Protein AF-A0A1R4KCK9-F1 (afdb_monomer_lite)

Sequence (103 aa):
MKMELLSPSALKISTLTLAIAAASLSTTTVMAVECQFTDENGNTTNLGAISNGDTALACGMMAEAGGTNSTVAVGDLALALENSATAVGGQSFASGLGSSAIG

Foldseek 3Di:
DDDDDDDDPDPPPPPPPPPPPPPVPPPPPPPPQDAWDQDPVRHTDQLCFDAQAPQDHAYENNWYQQENYYGYAHEDCGYQNYDCEYTAYHVFYTPDHVGYTHD

Secondary structure (DSSP, 8-state):
-------------------------------S-SS-EE-TTS-EE-TT-EE-STT-EEESTT-EE-SSSS-EEESTT-EE-STT-EEESTT-EE-STT-EEE-

Radius of gyration: 29.68 Å; chains: 1; bounding box: 25×24×106 Å

Structure (mmCIF, N/CA/C/O backbone):
data_AF-A0A1R4KCK9-F1
#
_entry.id   AF-A0A1R4KCK9-F1
#
loop_
_atom_site.group_PDB
_atom_site.id
_atom_site.type_symbol
_atom_site.label_atom_id
_atom_site.label_alt_id
_atom_site.label_comp_id
_atom_site.label_asym_id
_atom_site.label_entity_id
_atom_site.label_seq_id
_atom_site.pdbx_PDB_ins_code
_atom_site.Cartn_x
_atom_site.Cartn_y
_atom_site.Cartn_z
_atom_site.occupancy
_atom_site.B_iso_or_equiv
_atom_site.auth_seq_id
_atom_site.auth_comp_id
_atom_site.auth_asym_id
_atom_site.auth_atom_id
_atom_site.pdbx_PDB_model_num
ATOM 1 N N . MET A 1 1 ? -12.724 7.919 94.685 1.00 48.56 1 MET A N 1
ATOM 2 C CA . MET A 1 1 ? -12.580 8.123 93.229 1.00 48.56 1 MET A CA 1
ATOM 3 C C . MET A 1 1 ? -12.884 6.800 92.558 1.00 48.56 1 MET A C 1
ATOM 5 O O . MET A 1 1 ? -12.272 5.803 92.912 1.00 48.56 1 MET A O 1
ATOM 9 N N . LYS A 1 2 ? -13.920 6.782 91.722 1.00 42.62 2 LYS A N 1
ATOM 10 C CA . LYS A 1 2 ? -14.508 5.601 91.088 1.00 42.62 2 LYS A CA 1
ATOM 11 C C . LYS A 1 2 ? -14.609 5.890 89.596 1.00 42.62 2 LYS A C 1
ATOM 13 O O . LYS A 1 2 ? -15.100 6.961 89.266 1.00 42.62 2 LYS A O 1
ATOM 18 N N . MET A 1 3 ? -14.115 4.965 88.776 1.00 44.72 3 MET A N 1
ATOM 19 C CA . MET A 1 3 ? -14.349 4.758 87.335 1.00 44.72 3 MET A CA 1
ATOM 20 C C . MET A 1 3 ? -13.463 3.548 86.977 1.00 44.72 3 MET A C 1
ATOM 22 O O . MET A 1 3 ? -12.245 3.671 86.966 1.00 44.72 3 MET A O 1
ATOM 26 N N . GLU A 1 4 ? -13.954 2.316 87.116 1.00 44.31 4 GLU A N 1
ATOM 27 C CA . GLU A 1 4 ? -14.844 1.575 86.200 1.00 44.31 4 GLU A CA 1
ATOM 28 C C . GLU A 1 4 ? -14.168 1.222 84.862 1.00 44.31 4 GLU A C 1
ATOM 30 O O . GLU A 1 4 ? -13.631 2.058 84.141 1.00 44.31 4 GLU A O 1
ATOM 35 N N . LEU A 1 5 ? -14.188 -0.083 84.614 1.00 54.41 5 LEU A N 1
ATOM 36 C CA . LEU A 1 5 ? -13.474 -0.885 83.633 1.00 54.41 5 LEU A CA 1
ATOM 37 C C . LEU A 1 5 ? -14.240 -0.883 82.298 1.00 54.41 5 LEU A C 1
ATOM 39 O O . LEU A 1 5 ? -15.384 -1.329 82.286 1.00 54.41 5 LEU A O 1
ATOM 43 N N . LEU A 1 6 ? -13.640 -0.461 81.175 1.00 53.94 6 LEU A N 1
ATOM 44 C CA . LEU A 1 6 ? -14.216 -0.688 79.837 1.00 53.94 6 LEU A CA 1
ATOM 45 C C . LEU A 1 6 ? -13.150 -1.142 78.813 1.00 53.94 6 LEU A C 1
ATOM 47 O O . LEU A 1 6 ? -12.185 -0.451 78.509 1.00 53.94 6 LEU A O 1
ATOM 51 N N . SER A 1 7 ? -13.395 -2.363 78.337 1.00 55.69 7 SER A N 1
ATOM 52 C CA . SER A 1 7 ? -12.746 -3.287 77.387 1.00 55.69 7 SER A CA 1
ATOM 53 C C . SER A 1 7 ? -12.084 -2.759 76.094 1.00 55.69 7 SER A C 1
ATOM 55 O O . SER A 1 7 ? -12.546 -1.763 75.534 1.00 55.69 7 SER A O 1
ATOM 57 N N . PRO A 1 8 ? -11.132 -3.526 75.502 1.00 52.97 8 PRO A N 1
ATOM 58 C CA . PRO A 1 8 ? -10.625 -3.298 74.148 1.00 52.97 8 PRO A CA 1
ATOM 59 C C . PRO A 1 8 ? -11.703 -3.667 73.119 1.00 52.97 8 PRO A C 1
ATOM 61 O O . PRO A 1 8 ? -11.867 -4.822 72.729 1.00 52.97 8 PRO A O 1
ATOM 64 N N . SER A 1 9 ? -12.486 -2.675 72.702 1.00 54.03 9 SER A N 1
ATOM 65 C CA . SER A 1 9 ? -13.487 -2.860 71.655 1.00 54.03 9 SER A CA 1
ATOM 66 C C . SER A 1 9 ? -12.791 -2.957 70.305 1.00 54.03 9 SER A C 1
ATOM 68 O O . SER A 1 9 ? -12.245 -1.978 69.802 1.00 54.03 9 SER A O 1
ATOM 70 N N . ALA A 1 10 ? -12.811 -4.176 69.770 1.00 51.12 10 ALA A N 1
ATOM 71 C CA . ALA A 1 10 ? -12.520 -4.570 68.402 1.00 51.12 10 ALA A CA 1
ATOM 72 C C . ALA A 1 10 ? -12.595 -3.405 67.403 1.00 51.12 10 ALA A C 1
ATOM 74 O O . ALA A 1 10 ? -13.679 -2.937 67.041 1.00 51.12 10 ALA A O 1
ATOM 75 N N . LEU A 1 11 ? -11.424 -2.973 66.935 1.00 45.44 11 LEU A N 1
ATOM 76 C CA . LEU A 1 11 ? -11.292 -2.122 65.765 1.00 45.44 11 LEU A CA 1
ATOM 77 C C . LEU A 1 11 ? -11.821 -2.928 64.574 1.00 45.44 11 LEU A C 1
ATOM 79 O O . LEU A 1 11 ? -11.126 -3.771 64.011 1.00 45.44 11 LEU A O 1
ATOM 83 N N . LYS A 1 12 ? -13.105 -2.733 64.266 1.00 46.84 12 LYS A N 1
ATOM 84 C CA . LYS A 1 12 ? -13.785 -3.300 63.104 1.00 46.84 12 LYS A CA 1
ATOM 85 C C . LYS A 1 12 ? -13.033 -2.829 61.863 1.00 46.84 12 LYS A C 1
ATOM 87 O O . LYS A 1 12 ? -13.206 -1.693 61.429 1.00 46.84 12 LYS A O 1
ATOM 92 N N . ILE A 1 13 ? -12.192 -3.699 61.309 1.00 58.81 13 ILE A N 1
ATOM 93 C CA . ILE A 1 13 ? -11.626 -3.543 59.970 1.00 58.81 13 ILE A CA 1
ATOM 94 C C . ILE A 1 13 ? -12.815 -3.689 59.020 1.00 58.81 13 ILE A C 1
ATOM 96 O O . ILE A 1 13 ? -13.179 -4.789 58.616 1.00 58.81 13 ILE A O 1
ATOM 100 N N . SER A 1 14 ? -13.505 -2.576 58.774 1.00 55.97 14 SER A N 1
ATOM 101 C CA . SER A 1 14 ? -14.582 -2.488 57.800 1.00 55.97 14 SER A CA 1
ATOM 102 C C . SER A 1 14 ? -13.945 -2.712 56.437 1.00 55.97 14 SER A C 1
ATOM 104 O O . SER A 1 14 ? -13.334 -1.804 55.879 1.00 55.97 14 SER A O 1
ATOM 106 N N . THR A 1 15 ? -14.016 -3.947 55.949 1.00 57.72 15 THR A N 1
ATOM 107 C CA . THR A 1 15 ? -13.577 -4.350 54.617 1.00 57.72 15 THR A CA 1
ATOM 108 C C . THR A 1 15 ? -14.290 -3.477 53.595 1.00 57.72 15 THR A C 1
ATOM 110 O O . THR A 1 15 ? -15.472 -3.670 53.312 1.00 57.72 15 THR A O 1
ATOM 113 N N . LEU A 1 16 ? -13.577 -2.473 53.090 1.00 45.12 16 LEU A N 1
ATOM 114 C CA . LEU A 1 16 ? -14.002 -1.662 51.964 1.00 45.12 16 LEU A CA 1
ATOM 115 C C . LEU A 1 16 ? -13.952 -2.569 50.733 1.00 45.12 16 LEU A C 1
ATOM 117 O O . LEU A 1 16 ? -12.896 -2.776 50.139 1.00 45.12 16 LEU A O 1
ATOM 121 N N . THR A 1 17 ? -15.085 -3.193 50.424 1.00 59.00 17 THR A N 1
ATOM 122 C CA . THR A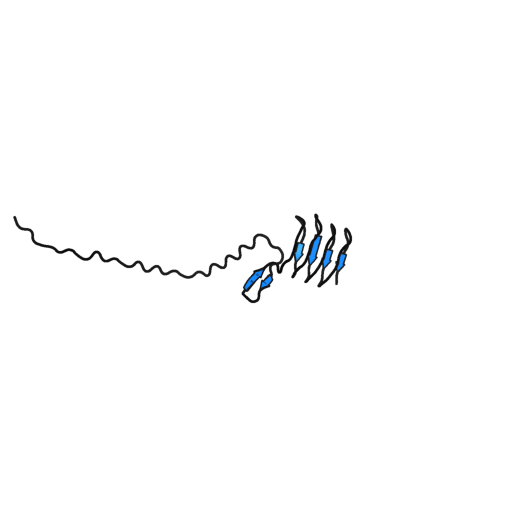 1 17 ? -15.263 -4.056 49.260 1.00 5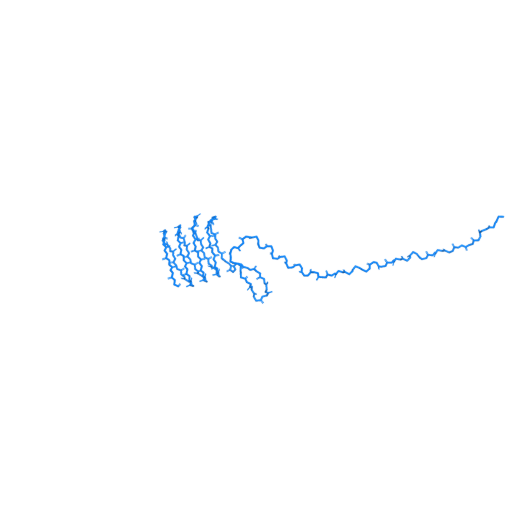9.00 17 THR A CA 1
ATOM 123 C C . THR A 1 17 ? -15.056 -3.209 48.012 1.00 59.00 17 THR A C 1
ATOM 125 O O . THR A 1 17 ? -15.924 -2.432 47.617 1.00 59.00 17 THR A O 1
ATOM 128 N N . LEU A 1 18 ? -13.873 -3.317 47.412 1.00 51.22 18 LEU A N 1
ATOM 129 C CA . LEU A 1 18 ? -13.557 -2.655 46.159 1.00 51.22 18 LEU A CA 1
ATOM 130 C C . LEU A 1 18 ? -14.295 -3.401 45.041 1.00 51.22 18 LEU A C 1
ATOM 132 O O . LEU A 1 18 ? -13.828 -4.424 44.544 1.00 51.22 18 LEU A O 1
ATOM 136 N N . ALA A 1 19 ? -15.486 -2.918 44.685 1.00 53.81 19 ALA A N 1
ATOM 137 C CA . ALA A 1 19 ? -16.196 -3.352 43.490 1.00 53.81 19 ALA A CA 1
ATOM 138 C C . ALA A 1 19 ? -15.430 -2.830 42.270 1.00 53.81 19 ALA A C 1
ATOM 140 O O . ALA A 1 19 ? -15.666 -1.725 41.785 1.00 53.81 19 ALA A O 1
ATOM 141 N N . ILE A 1 20 ? -14.457 -3.609 41.807 1.00 62.03 20 ILE A N 1
ATOM 142 C CA . ILE A 1 20 ? -13.780 -3.356 40.541 1.00 62.03 20 ILE A CA 1
ATOM 143 C C . ILE A 1 20 ? -14.793 -3.726 39.460 1.00 62.03 20 ILE A C 1
ATOM 145 O O . ILE A 1 20 ? -14.930 -4.888 39.083 1.00 62.03 20 ILE A O 1
ATOM 149 N N . ALA A 1 21 ? -15.561 -2.737 39.004 1.00 49.78 21 ALA A N 1
ATOM 150 C CA . ALA A 1 21 ? -16.241 -2.836 37.729 1.00 49.78 21 ALA A CA 1
ATOM 151 C C . ALA A 1 21 ? -15.141 -3.021 36.680 1.00 49.78 21 ALA A C 1
ATOM 153 O O . ALA A 1 21 ? -14.366 -2.101 36.418 1.00 49.78 21 ALA A O 1
ATOM 154 N N . ALA A 1 22 ? -15.024 -4.234 36.143 1.00 51.59 22 ALA A N 1
ATOM 155 C CA . ALA A 1 22 ? -14.189 -4.518 34.992 1.00 51.59 22 ALA A CA 1
ATOM 156 C C . ALA A 1 22 ? -14.779 -3.767 33.791 1.00 51.59 22 ALA A C 1
ATOM 158 O O . ALA A 1 22 ? -15.524 -4.321 32.990 1.00 51.59 22 ALA A O 1
ATOM 159 N N . ALA A 1 23 ? -14.490 -2.470 33.692 1.00 54.31 23 ALA A N 1
ATOM 160 C CA . ALA A 1 23 ? -14.537 -1.785 32.421 1.00 54.31 23 ALA A CA 1
ATOM 161 C C . ALA A 1 23 ? -13.467 -2.469 31.571 1.00 54.31 23 ALA A C 1
ATOM 163 O O . ALA A 1 23 ? -12.273 -2.334 31.840 1.00 54.31 23 ALA A O 1
ATOM 164 N N . SER A 1 24 ? -13.896 -3.285 30.611 1.00 59.69 24 SER A N 1
ATOM 165 C CA . SER A 1 24 ? -13.032 -3.788 29.553 1.00 59.69 24 SER A CA 1
ATOM 166 C C . SER A 1 24 ? -12.463 -2.572 28.830 1.00 59.69 24 SER A C 1
ATOM 168 O O . SER A 1 24 ? -13.121 -1.966 27.985 1.00 59.69 24 SER A O 1
ATOM 170 N N . LEU A 1 25 ? -11.269 -2.160 29.244 1.00 55.12 25 LEU A N 1
ATOM 171 C CA . LEU A 1 25 ? -10.531 -1.060 28.658 1.00 55.12 25 LEU A CA 1
ATOM 172 C C . LEU A 1 25 ? -9.968 -1.574 27.331 1.00 55.12 25 LEU A C 1
ATOM 174 O O . LEU A 1 25 ? -8.819 -1.996 27.249 1.00 55.12 25 LEU A O 1
ATOM 178 N N . SER A 1 26 ? -10.804 -1.610 26.294 1.00 58.28 26 SER A N 1
ATOM 179 C CA . SER A 1 26 ? -10.345 -1.806 24.923 1.00 58.28 26 SER A CA 1
ATOM 180 C C . SER A 1 26 ? -9.615 -0.532 24.500 1.00 58.28 26 SER A C 1
ATOM 182 O O . SER A 1 26 ? -10.181 0.349 23.856 1.00 58.28 26 SER A O 1
ATOM 184 N N . THR A 1 27 ? -8.364 -0.380 24.939 1.00 56.22 27 THR A N 1
ATOM 185 C CA . THR A 1 27 ? -7.466 0.672 24.463 1.00 56.22 27 THR A CA 1
ATOM 186 C C . THR A 1 27 ? -6.981 0.303 23.068 1.00 56.22 27 THR A C 1
ATOM 188 O O . THR A 1 27 ? -5.830 -0.086 22.884 1.00 56.22 27 THR A O 1
ATOM 191 N N . THR A 1 28 ? -7.835 0.423 22.058 1.00 57.25 28 THR A N 1
ATOM 192 C CA . THR A 1 28 ? -7.354 0.514 20.677 1.00 57.25 28 THR A CA 1
ATOM 193 C C . THR A 1 28 ? -6.877 1.946 20.462 1.00 57.25 28 THR A C 1
ATOM 195 O O . THR A 1 28 ? -7.539 2.760 19.822 1.00 57.25 28 THR A O 1
ATOM 198 N N . THR A 1 29 ? -5.736 2.300 21.062 1.00 56.69 29 THR A N 1
ATOM 199 C CA . THR A 1 29 ? -5.014 3.533 20.726 1.00 56.69 29 THR A CA 1
ATOM 200 C C . THR A 1 29 ? -4.311 3.324 19.392 1.00 56.69 29 THR A C 1
ATOM 202 O O . THR A 1 29 ? -3.085 3.252 19.329 1.00 56.69 29 THR A O 1
ATOM 205 N N . VAL A 1 30 ? -5.077 3.183 18.313 1.00 52.72 30 VAL A N 1
ATOM 206 C CA . VAL A 1 30 ? -4.498 3.267 16.978 1.00 52.72 30 VAL A CA 1
ATOM 207 C C . VAL A 1 30 ? -4.446 4.745 16.634 1.00 52.72 30 VAL A C 1
ATOM 209 O O . VAL A 1 30 ? -5.426 5.357 16.210 1.00 52.72 30 VAL A O 1
ATOM 212 N N . MET A 1 31 ? -3.294 5.345 16.915 1.00 50.00 31 MET A N 1
ATOM 213 C CA . MET A 1 31 ? -2.967 6.667 16.409 1.00 50.00 31 MET A CA 1
ATOM 214 C C . MET A 1 31 ? -3.064 6.630 14.879 1.00 50.00 31 MET A C 1
ATOM 216 O O . MET A 1 31 ? -2.372 5.837 14.256 1.00 50.00 31 MET A O 1
ATOM 220 N N . ALA A 1 32 ? -3.933 7.464 14.305 1.00 51.19 32 ALA A N 1
ATOM 221 C CA . ALA A 1 32 ? -3.873 7.950 12.922 1.00 51.19 32 ALA A CA 1
ATOM 222 C C . ALA A 1 32 ? -3.626 6.920 11.792 1.00 51.19 32 ALA A C 1
ATOM 224 O O . ALA A 1 32 ? -3.040 7.276 10.776 1.00 51.19 32 ALA A O 1
ATOM 225 N N . VAL A 1 33 ? -4.069 5.665 11.923 1.00 56.81 33 VAL A N 1
ATOM 226 C CA . VAL A 1 33 ? -4.032 4.719 10.794 1.00 56.81 33 VAL A CA 1
ATOM 227 C C . VAL A 1 33 ? -5.293 4.905 9.961 1.00 56.81 33 VAL A C 1
ATOM 229 O O . VAL A 1 33 ? -6.399 4.574 10.400 1.00 56.81 33 VAL A O 1
ATOM 232 N N . GLU A 1 34 ? -5.111 5.436 8.757 1.00 67.25 34 GLU A N 1
ATOM 233 C CA . GLU A 1 34 ? -6.069 5.321 7.663 1.00 67.25 34 GLU A CA 1
ATOM 234 C C . GLU A 1 34 ? -6.114 3.833 7.255 1.00 67.25 34 GLU A C 1
ATOM 236 O O . GLU A 1 34 ? -5.074 3.211 7.074 1.00 67.25 34 GLU A O 1
ATOM 241 N N . CYS A 1 35 ? -7.309 3.233 7.196 1.00 80.38 35 CYS A N 1
ATOM 242 C CA . CYS A 1 35 ? -7.546 1.800 6.926 1.00 80.38 35 CYS A CA 1
ATOM 243 C C . CYS A 1 35 ? -7.200 0.791 8.042 1.00 80.38 35 CYS A C 1
ATOM 245 O O . CYS A 1 35 ? -6.346 -0.081 7.891 1.00 80.38 35 CYS A O 1
ATOM 247 N N . GLN A 1 36 ? -7.950 0.850 9.149 1.00 84.62 36 GLN A N 1
ATOM 248 C CA . GLN A 1 36 ? -7.962 -0.203 10.173 1.00 84.62 36 GLN A CA 1
ATOM 249 C C . GLN A 1 36 ? -8.920 -1.342 9.800 1.00 84.62 36 GLN A C 1
ATOM 251 O O . GLN A 1 36 ? -10.083 -1.104 9.474 1.00 84.62 36 GLN A O 1
ATOM 256 N N . PHE A 1 37 ? -8.446 -2.577 9.929 1.00 81.62 37 PHE A N 1
ATOM 257 C CA . PHE A 1 37 ? -9.228 -3.800 9.784 1.00 81.62 37 PHE A CA 1
ATOM 258 C C . PHE A 1 37 ? -9.364 -4.487 11.140 1.00 81.62 37 PHE A C 1
ATOM 260 O O . PHE A 1 37 ? -8.419 -4.516 11.927 1.00 81.62 37 PHE A O 1
ATOM 267 N N . THR A 1 38 ? -10.533 -5.053 11.419 1.00 83.31 38 THR A N 1
ATOM 268 C CA . THR A 1 38 ? -10.759 -5.852 12.626 1.00 83.31 38 THR A CA 1
ATOM 269 C C . THR A 1 38 ? -10.444 -7.312 12.325 1.00 83.31 38 THR A C 1
ATOM 271 O O . THR A 1 38 ? -10.989 -7.866 11.371 1.00 83.31 38 THR A O 1
ATOM 274 N N . ASP A 1 39 ? -9.558 -7.928 13.105 1.00 79.94 39 ASP A N 1
ATOM 275 C CA . ASP A 1 39 ? -9.289 -9.361 13.000 1.00 79.94 39 ASP A CA 1
ATOM 276 C C . ASP A 1 39 ? -10.436 -10.207 13.589 1.00 79.94 39 ASP A C 1
ATOM 278 O O . ASP A 1 39 ? -11.396 -9.698 14.172 1.00 79.94 39 ASP A O 1
ATOM 282 N N . GLU A 1 40 ? -10.336 -11.528 13.448 1.00 83.12 40 GLU A N 1
ATOM 283 C CA . GLU A 1 40 ? -11.319 -12.488 13.974 1.00 83.12 40 GLU A CA 1
ATOM 284 C C . GLU A 1 40 ? -11.476 -12.457 15.507 1.00 83.12 40 GLU A C 1
ATOM 286 O O . GLU A 1 40 ? -12.474 -12.945 16.037 1.00 83.12 40 GLU A O 1
ATOM 291 N N . ASN A 1 41 ? -10.529 -11.840 16.219 1.00 83.00 41 ASN A N 1
ATOM 292 C CA . ASN A 1 41 ? -10.528 -11.677 17.671 1.00 83.00 41 ASN A CA 1
ATOM 293 C C . ASN A 1 41 ? -11.023 -10.287 18.111 1.00 83.00 41 ASN A C 1
ATOM 295 O O . ASN A 1 41 ? -11.039 -9.991 19.307 1.00 83.00 41 ASN A O 1
ATOM 299 N N . GLY A 1 42 ? -11.434 -9.428 17.171 1.00 81.75 42 GLY A N 1
ATOM 300 C CA . GLY A 1 42 ? -11.907 -8.076 17.462 1.00 81.75 42 GLY A CA 1
ATOM 301 C C . GLY A 1 42 ? -10.799 -7.026 17.603 1.00 81.75 42 GLY A C 1
ATOM 302 O O . GLY A 1 42 ? -11.083 -5.906 18.027 1.00 81.75 42 GLY A O 1
ATOM 303 N N . ASN A 1 43 ? -9.548 -7.348 17.268 1.00 84.62 43 ASN A N 1
ATOM 304 C CA . ASN A 1 43 ? -8.421 -6.422 17.345 1.00 84.62 43 ASN A CA 1
ATOM 305 C C . ASN A 1 43 ? -8.303 -5.578 16.066 1.00 84.62 43 ASN A C 1
ATOM 307 O O . ASN A 1 43 ? -8.390 -6.093 14.954 1.00 84.62 43 ASN A O 1
ATOM 311 N N . THR A 1 44 ? -8.066 -4.276 16.214 1.00 82.50 44 THR A N 1
ATOM 312 C CA . THR A 1 44 ? -7.828 -3.355 15.094 1.00 82.50 44 THR A CA 1
ATOM 313 C C . THR A 1 44 ? -6.372 -3.434 14.641 1.00 82.50 44 THR A C 1
ATOM 315 O O . THR A 1 44 ? -5.462 -3.134 15.414 1.00 82.50 44 THR A O 1
ATOM 318 N N . THR A 1 45 ? -6.140 -3.792 13.382 1.00 83.50 45 THR A N 1
ATOM 319 C CA . THR A 1 45 ? -4.807 -3.924 12.780 1.00 83.50 45 THR A CA 1
ATOM 320 C C . THR A 1 45 ? -4.758 -3.231 11.417 1.00 83.50 45 THR A C 1
ATOM 322 O O . THR A 1 45 ? -5.792 -2.936 10.822 1.00 83.50 45 THR A O 1
ATOM 325 N N . ASN A 1 46 ? -3.557 -2.990 10.895 1.00 80.44 46 ASN A N 1
ATOM 326 C CA . ASN A 1 46 ? -3.352 -2.550 9.511 1.00 80.44 46 ASN A CA 1
ATOM 327 C C . ASN A 1 46 ? -3.099 -3.727 8.549 1.00 80.44 46 ASN A C 1
ATOM 329 O O . ASN A 1 46 ? -2.715 -3.494 7.409 1.00 80.44 46 ASN A O 1
ATOM 333 N N . LEU A 1 47 ? -3.226 -4.979 9.018 1.00 84.38 47 LEU A N 1
ATOM 334 C CA . LEU A 1 47 ? -2.899 -6.199 8.264 1.00 84.38 47 LEU A CA 1
ATOM 335 C C . LEU A 1 47 ? -1.535 -6.146 7.536 1.00 84.38 47 LEU A C 1
ATOM 337 O O . LEU A 1 47 ? -1.364 -6.747 6.477 1.00 84.38 47 LEU A O 1
ATOM 341 N N . GLY A 1 48 ? -0.557 -5.423 8.094 1.00 86.00 48 GLY A N 1
ATOM 342 C CA . GLY A 1 48 ? 0.780 -5.287 7.513 1.00 86.00 48 GLY A CA 1
ATOM 343 C C . GLY A 1 48 ? 0.908 -4.260 6.382 1.00 86.00 48 GLY A C 1
ATOM 344 O O . GLY A 1 48 ? 1.897 -4.319 5.659 1.00 86.00 48 GLY A O 1
ATOM 345 N N . ALA A 1 49 ? -0.047 -3.339 6.214 1.00 90.50 49 ALA A N 1
ATOM 346 C CA . ALA A 1 49 ? 0.078 -2.237 5.261 1.00 90.50 49 ALA A CA 1
ATOM 347 C C . ALA A 1 49 ? 1.260 -1.304 5.596 1.00 90.50 49 ALA A C 1
ATOM 349 O O . ALA A 1 49 ? 1.498 -0.983 6.767 1.00 90.50 49 ALA A O 1
ATOM 350 N N . ILE A 1 50 ? 1.970 -0.842 4.563 1.00 90.56 50 ILE A N 1
ATOM 351 C CA . ILE A 1 50 ? 3.161 0.010 4.653 1.00 90.56 50 ILE A CA 1
ATOM 352 C C . ILE A 1 50 ? 2.937 1.297 3.854 1.00 90.56 50 ILE A C 1
ATOM 354 O O . ILE A 1 50 ? 2.816 1.257 2.631 1.00 90.56 50 ILE A O 1
ATOM 358 N N . SER A 1 51 ? 2.960 2.440 4.539 1.00 91.75 51 SER A N 1
ATOM 359 C CA . SER A 1 51 ? 3.017 3.777 3.934 1.00 91.75 51 SER A CA 1
ATOM 360 C C . SER A 1 51 ? 4.399 4.383 4.178 1.00 91.75 51 SER A C 1
ATOM 362 O O . SER A 1 51 ? 4.723 4.707 5.319 1.00 91.75 51 SER A O 1
ATOM 364 N N . ASN A 1 52 ? 5.222 4.531 3.135 1.00 89.00 52 ASN A N 1
ATOM 365 C CA . ASN A 1 52 ? 6.590 5.056 3.270 1.00 89.00 52 ASN A CA 1
ATOM 366 C C . ASN A 1 52 ? 6.681 6.592 3.198 1.00 89.00 52 ASN A C 1
ATOM 368 O O . ASN A 1 52 ? 7.632 7.170 3.722 1.00 89.00 52 ASN A O 1
ATOM 372 N N . GLY A 1 53 ? 5.727 7.261 2.547 1.00 85.44 53 GLY A N 1
ATOM 373 C CA . GLY A 1 53 ? 5.691 8.721 2.427 1.00 85.44 53 GLY A CA 1
ATOM 374 C C . GLY A 1 53 ? 4.764 9.394 3.443 1.00 85.44 53 GLY A C 1
ATOM 375 O O . GLY A 1 53 ? 3.733 8.839 3.812 1.00 85.44 53 GLY A O 1
ATOM 376 N N . ASP A 1 54 ? 5.062 10.647 3.806 1.00 84.62 54 ASP A N 1
ATOM 377 C CA . ASP A 1 54 ? 4.217 11.470 4.701 1.00 84.62 54 ASP A CA 1
ATOM 378 C C . ASP A 1 54 ? 2.788 11.684 4.166 1.00 84.62 54 ASP A C 1
ATOM 380 O O . ASP A 1 54 ? 1.871 12.020 4.910 1.00 84.62 54 ASP A O 1
ATOM 384 N N . THR A 1 55 ? 2.599 11.517 2.855 1.00 89.12 55 THR A N 1
ATOM 385 C CA . THR A 1 55 ? 1.302 11.627 2.166 1.00 89.12 55 THR A CA 1
ATOM 386 C C . THR A 1 55 ? 0.920 10.329 1.449 1.00 89.12 55 THR A C 1
ATOM 388 O O . THR A 1 55 ? 0.119 10.349 0.514 1.00 89.12 55 THR A O 1
ATOM 391 N N . ALA A 1 56 ? 1.534 9.209 1.841 1.00 91.56 56 ALA A N 1
ATOM 392 C CA . ALA A 1 56 ? 1.284 7.901 1.256 1.00 91.56 56 ALA A CA 1
ATOM 393 C C . ALA A 1 56 ? 0.127 7.182 1.964 1.00 91.56 56 ALA A C 1
ATOM 395 O O . ALA A 1 56 ? 0.080 7.106 3.192 1.00 91.56 56 ALA A O 1
ATOM 396 N N . LEU A 1 57 ? -0.779 6.598 1.184 1.00 91.38 57 LEU A N 1
ATOM 397 C CA . LEU A 1 57 ? -1.922 5.830 1.667 1.00 91.38 57 LEU A CA 1
ATOM 398 C C . LEU A 1 57 ? -1.764 4.360 1.276 1.00 91.38 57 LEU A C 1
ATOM 400 O O . LEU A 1 57 ? -1.830 4.042 0.092 1.00 91.38 57 LEU A O 1
ATOM 404 N N . ALA A 1 58 ? -1.626 3.469 2.256 1.00 92.56 58 ALA A N 1
ATOM 405 C CA . ALA A 1 58 ? -1.648 2.022 2.064 1.00 92.56 58 ALA A CA 1
ATOM 406 C C . ALA A 1 58 ? -2.828 1.401 2.823 1.00 92.56 58 ALA A C 1
ATOM 408 O O . ALA A 1 58 ? -2.941 1.527 4.040 1.00 92.56 58 ALA A O 1
ATOM 409 N N . CYS A 1 59 ? -3.722 0.736 2.095 1.00 91.31 59 CYS A N 1
ATOM 410 C CA . CYS A 1 59 ? -5.009 0.271 2.588 1.00 91.31 59 CYS A CA 1
ATOM 411 C C . CYS A 1 59 ? -5.305 -1.150 2.103 1.00 91.31 59 CYS A C 1
ATOM 413 O O . CYS A 1 59 ? -5.803 -1.349 0.997 1.00 91.31 59 CYS A O 1
ATOM 415 N N . GLY A 1 60 ? -5.028 -2.147 2.933 1.00 90.12 60 GLY A N 1
ATOM 416 C CA . GLY A 1 60 ? -5.251 -3.553 2.602 1.00 90.12 60 GLY A CA 1
ATOM 417 C C . GLY A 1 60 ? -4.237 -4.451 3.290 1.00 90.12 60 GLY A C 1
ATOM 418 O O . GLY A 1 60 ? -3.238 -3.971 3.823 1.00 90.12 60 GLY A O 1
ATOM 419 N N . MET A 1 61 ? -4.492 -5.759 3.286 1.00 89.69 61 MET A N 1
ATOM 420 C CA . MET A 1 61 ? -3.509 -6.721 3.774 1.00 89.69 61 MET A CA 1
ATOM 421 C C . MET A 1 61 ? -2.245 -6.624 2.921 1.00 89.69 61 MET A C 1
ATOM 423 O O . MET A 1 61 ? -2.315 -6.696 1.699 1.00 89.69 61 MET A O 1
ATOM 427 N N . MET A 1 62 ? -1.101 -6.396 3.569 1.00 91.12 62 MET A N 1
ATOM 428 C CA . MET A 1 62 ? 0.205 -6.271 2.909 1.00 91.12 62 MET A CA 1
ATOM 429 C C . MET A 1 62 ? 0.248 -5.249 1.751 1.00 91.12 62 MET A C 1
ATOM 431 O O . MET A 1 62 ? 1.037 -5.407 0.821 1.00 91.12 62 MET A O 1
ATOM 435 N N . ALA A 1 63 ? -0.599 -4.214 1.779 1.00 94.44 63 ALA A N 1
ATOM 436 C CA . ALA A 1 63 ? -0.551 -3.137 0.791 1.00 94.44 63 ALA A CA 1
ATOM 437 C C . ALA A 1 63 ? 0.708 -2.277 0.995 1.00 94.44 63 ALA A C 1
ATOM 439 O O . ALA A 1 63 ? 1.041 -1.936 2.130 1.00 94.44 63 ALA A O 1
ATOM 440 N N . GLU A 1 64 ? 1.376 -1.875 -0.084 1.00 94.38 64 GLU A N 1
ATOM 441 C CA . GLU A 1 64 ? 2.600 -1.070 -0.030 1.00 94.38 64 GLU A CA 1
ATOM 442 C C . GLU A 1 64 ? 2.469 0.198 -0.876 1.00 94.38 64 GLU A C 1
ATOM 444 O O . GLU A 1 64 ? 2.428 0.152 -2.107 1.00 94.38 64 GLU A O 1
ATOM 449 N N . ALA A 1 65 ? 2.453 1.345 -0.202 1.00 94.94 65 ALA A N 1
ATOM 450 C CA . ALA A 1 65 ? 2.640 2.658 -0.802 1.00 94.94 65 ALA A CA 1
ATOM 451 C C . ALA A 1 65 ? 4.110 3.070 -0.599 1.00 94.94 65 ALA A C 1
ATOM 453 O O . ALA A 1 65 ? 4.492 3.654 0.419 1.00 94.94 65 ALA A O 1
ATOM 454 N N . GLY A 1 66 ? 4.948 2.659 -1.554 1.00 92.62 66 GLY A N 1
ATOM 455 C CA . GLY A 1 66 ? 6.408 2.662 -1.479 1.00 92.62 66 GLY A CA 1
ATOM 456 C C . GLY A 1 66 ? 7.084 3.991 -1.819 1.00 92.62 66 GLY A C 1
ATOM 457 O O . GLY A 1 66 ? 8.233 4.209 -1.435 1.00 92.62 66 GLY A O 1
ATOM 458 N N . GLY A 1 67 ? 6.389 4.900 -2.505 1.00 90.69 67 GLY A N 1
ATOM 459 C CA . GL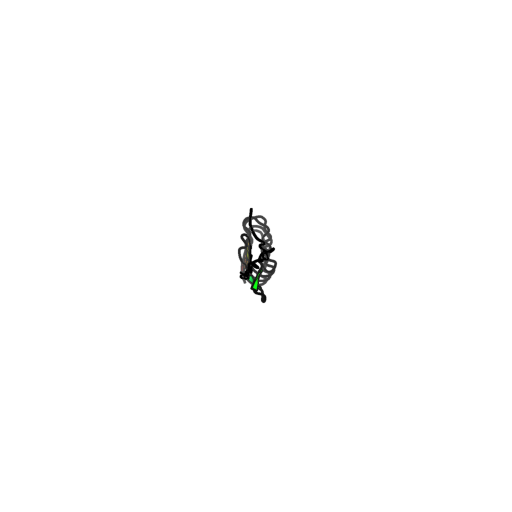Y A 1 67 ? 6.971 6.181 -2.899 1.00 90.69 67 GLY A CA 1
ATOM 460 C C . GLY A 1 67 ? 7.144 7.156 -1.732 1.00 90.69 67 GLY A C 1
ATOM 461 O O . GLY A 1 67 ? 6.401 7.145 -0.753 1.00 90.69 67 GLY A O 1
ATOM 462 N N . THR A 1 68 ? 8.128 8.045 -1.865 1.00 88.88 68 THR A N 1
ATOM 463 C CA . THR A 1 68 ? 8.491 9.035 -0.836 1.00 88.88 68 THR A CA 1
ATOM 464 C C . THR A 1 68 ? 7.560 10.251 -0.774 1.00 88.88 68 THR A C 1
ATOM 466 O O . THR A 1 68 ? 7.566 10.966 0.224 1.00 88.88 68 THR A O 1
ATOM 469 N N . ASN A 1 69 ? 6.759 10.503 -1.816 1.00 88.69 69 ASN A N 1
ATOM 470 C CA . ASN A 1 69 ? 5.709 11.530 -1.839 1.00 88.69 69 ASN A CA 1
ATOM 471 C C . ASN A 1 69 ? 4.326 10.849 -1.881 1.00 88.69 69 ASN A C 1
ATOM 473 O O . ASN A 1 69 ? 4.177 9.696 -1.477 1.00 88.69 69 ASN A O 1
ATOM 477 N N . SER A 1 70 ? 3.302 11.555 -2.364 1.00 91.25 70 SER A N 1
ATOM 478 C CA . SER A 1 70 ? 1.930 11.047 -2.433 1.00 91.25 70 SER A CA 1
ATOM 479 C C . SER A 1 70 ? 1.852 9.789 -3.296 1.00 91.25 70 SER A C 1
ATOM 481 O O . SER A 1 70 ? 2.029 9.857 -4.507 1.00 91.25 70 SER A O 1
ATOM 483 N N . THR A 1 71 ? 1.607 8.645 -2.668 1.00 94.12 71 THR A N 1
ATOM 484 C CA . THR A 1 71 ? 1.406 7.343 -3.315 1.00 94.12 71 THR A CA 1
ATOM 485 C C . THR A 1 71 ? 0.195 6.667 -2.711 1.00 94.12 71 THR A C 1
ATOM 487 O O . THR A 1 71 ? -0.130 6.895 -1.549 1.00 94.12 71 THR A O 1
ATOM 490 N N . VAL A 1 72 ? -0.515 5.877 -3.507 1.00 94.44 72 VAL A N 1
ATOM 491 C CA . VAL A 1 72 ? -1.773 5.267 -3.074 1.00 94.44 72 VAL A CA 1
ATOM 492 C C . VAL A 1 72 ? -1.760 3.792 -3.437 1.00 94.44 72 VAL A C 1
ATOM 494 O O . VAL A 1 72 ? -1.655 3.457 -4.610 1.00 94.44 72 VAL A O 1
ATOM 497 N N . ALA A 1 73 ? -1.893 2.920 -2.445 1.00 95.44 73 ALA A N 1
ATOM 498 C CA . ALA A 1 73 ? -2.039 1.481 -2.594 1.00 95.44 73 ALA A CA 1
ATOM 499 C C . ALA A 1 73 ? -3.302 1.029 -1.853 1.00 95.44 73 ALA A C 1
ATOM 501 O O . ALA A 1 73 ? -3.373 1.112 -0.630 1.00 95.44 73 ALA A O 1
ATOM 502 N N . VAL A 1 74 ? -4.320 0.571 -2.578 1.00 94.00 74 VAL A N 1
ATOM 503 C CA . VAL A 1 74 ? -5.599 0.132 -2.004 1.00 94.00 74 VAL A CA 1
ATOM 504 C C . VAL A 1 74 ? -5.940 -1.256 -2.527 1.00 94.00 74 VAL A C 1
ATOM 506 O O . VAL A 1 74 ? -6.174 -1.418 -3.717 1.00 94.00 74 VAL A O 1
ATOM 509 N N . GLY A 1 75 ? -6.011 -2.247 -1.645 1.00 93.12 75 GLY A N 1
ATOM 510 C CA . GLY A 1 75 ? -6.281 -3.645 -1.977 1.00 93.12 75 GLY A CA 1
ATOM 511 C C . GLY A 1 75 ? -5.336 -4.607 -1.260 1.00 93.12 75 GLY A C 1
ATOM 512 O O . GLY A 1 75 ? -4.279 -4.213 -0.775 1.00 93.12 75 GLY A O 1
ATOM 513 N N . ASP A 1 76 ? -5.728 -5.879 -1.184 1.00 92.94 76 ASP A N 1
ATOM 514 C CA . ASP A 1 76 ? -4.849 -6.955 -0.711 1.00 92.94 76 ASP A CA 1
ATOM 515 C C . ASP A 1 76 ? -3.648 -7.094 -1.655 1.00 92.94 76 ASP A C 1
ATOM 517 O O . ASP A 1 76 ? -3.841 -7.222 -2.864 1.00 92.94 76 ASP A O 1
ATOM 521 N N . LEU A 1 77 ? -2.426 -7.028 -1.123 1.00 93.75 77 LEU A N 1
ATOM 522 C CA . LEU A 1 77 ? -1.174 -7.070 -1.889 1.00 93.75 77 LEU A CA 1
ATOM 523 C C . LEU A 1 77 ? -1.080 -5.998 -2.999 1.00 93.75 77 LEU A C 1
ATOM 525 O O . LEU A 1 77 ? -0.427 -6.217 -4.018 1.00 93.75 77 LEU A O 1
ATOM 529 N N . ALA A 1 78 ? -1.738 -4.844 -2.843 1.00 96.38 78 ALA A N 1
ATOM 530 C CA . ALA A 1 78 ? -1.602 -3.727 -3.781 1.00 96.38 78 ALA A CA 1
ATOM 531 C C . ALA A 1 78 ? -0.233 -3.042 -3.620 1.00 96.38 78 ALA A C 1
ATOM 533 O O . ALA A 1 78 ? 0.152 -2.693 -2.507 1.00 96.38 78 ALA A O 1
ATOM 534 N N . LEU A 1 79 ? 0.485 -2.814 -4.723 1.00 95.81 79 LEU A N 1
ATOM 535 C CA . LEU A 1 79 ? 1.863 -2.313 -4.727 1.00 95.81 79 LEU A CA 1
ATOM 536 C C . LEU A 1 79 ? 1.988 -1.041 -5.576 1.00 95.81 79 LEU A C 1
ATOM 538 O O . LEU A 1 79 ? 1.953 -1.099 -6.805 1.00 95.81 79 LEU A O 1
ATOM 542 N N . ALA A 1 80 ? 2.177 0.107 -4.927 1.00 96.88 80 ALA A N 1
ATOM 543 C CA . ALA A 1 80 ? 2.492 1.393 -5.549 1.00 96.88 80 ALA A CA 1
ATOM 544 C C . ALA A 1 80 ? 3.930 1.798 -5.188 1.00 96.88 80 ALA A C 1
ATOM 546 O O . ALA A 1 80 ? 4.159 2.481 -4.194 1.00 96.88 80 ALA A O 1
ATOM 547 N N . LEU A 1 81 ? 4.909 1.336 -5.971 1.00 93.81 81 LEU A N 1
ATOM 548 C CA . LEU A 1 81 ? 6.326 1.334 -5.568 1.00 93.81 81 LEU A CA 1
ATOM 549 C C . LEU A 1 81 ? 7.034 2.677 -5.773 1.00 93.81 81 LEU A C 1
ATOM 551 O O . LEU A 1 81 ? 7.917 3.043 -5.005 1.00 93.81 81 LEU A O 1
ATOM 555 N N . GLU A 1 82 ? 6.659 3.398 -6.824 1.00 95.06 82 GLU A N 1
ATOM 556 C CA . GLU A 1 82 ? 7.337 4.622 -7.248 1.00 95.06 82 GLU A CA 1
ATOM 557 C C . GLU A 1 82 ? 6.557 5.876 -6.870 1.00 95.06 82 GLU A C 1
ATOM 559 O O . GLU A 1 82 ? 5.381 5.845 -6.507 1.00 95.06 82 GLU A O 1
ATOM 564 N N . ASN A 1 83 ? 7.214 7.027 -6.979 1.00 93.50 83 ASN A N 1
ATOM 565 C CA . ASN A 1 83 ? 6.602 8.274 -6.562 1.00 93.50 83 ASN A CA 1
ATOM 566 C C . ASN A 1 83 ? 5.375 8.652 -7.413 1.00 93.50 83 ASN A C 1
ATOM 568 O O . ASN A 1 83 ? 5.404 8.520 -8.637 1.00 93.50 83 ASN A O 1
ATOM 572 N N . SER A 1 84 ? 4.304 9.160 -6.789 1.00 94.12 84 SER A N 1
ATOM 573 C CA . SER A 1 84 ? 3.025 9.438 -7.477 1.00 94.12 84 SER A CA 1
ATOM 574 C C . SER A 1 84 ? 2.363 8.211 -8.123 1.00 94.12 84 SER A C 1
ATOM 576 O O . SER A 1 84 ? 1.473 8.372 -8.956 1.00 94.12 84 SER A O 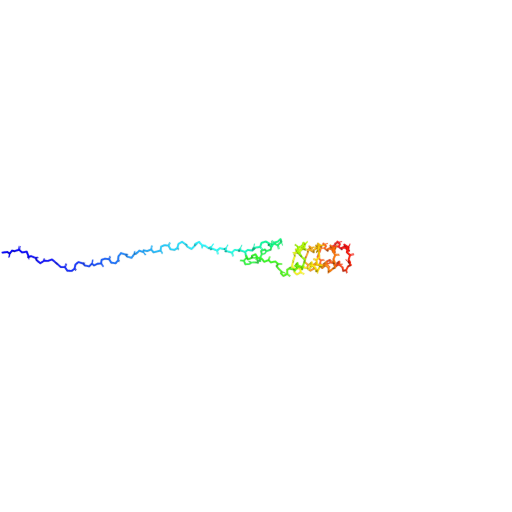1
ATOM 578 N N . ALA A 1 85 ? 2.772 6.991 -7.759 1.00 96.44 85 ALA A N 1
ATOM 579 C CA . ALA A 1 85 ? 2.111 5.775 -8.209 1.00 96.44 85 ALA A CA 1
ATOM 580 C C . ALA A 1 85 ? 0.775 5.552 -7.480 1.00 96.44 85 ALA A C 1
ATOM 582 O O . ALA A 1 85 ? 0.630 5.846 -6.290 1.00 96.44 85 ALA A O 1
ATOM 583 N N . THR A 1 86 ? -0.204 5.015 -8.207 1.00 96.12 86 THR A N 1
ATOM 584 C CA . THR A 1 86 ? -1.52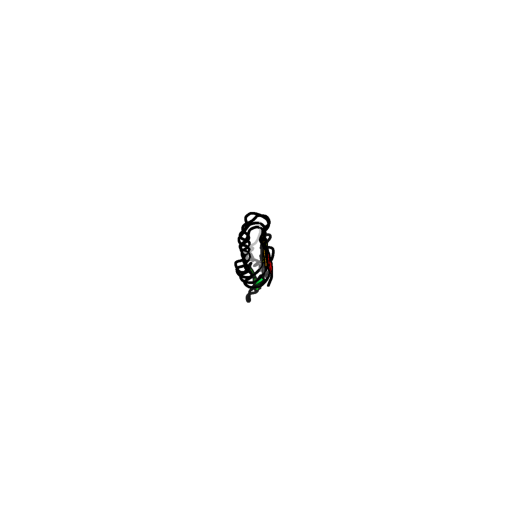3 4.634 -7.687 1.00 96.12 86 THR A CA 1
ATOM 585 C C . THR A 1 86 ? -1.829 3.185 -8.070 1.00 96.12 86 THR A C 1
ATOM 587 O O . THR A 1 86 ? -1.988 2.885 -9.249 1.00 96.12 86 THR A O 1
ATOM 590 N N . ALA A 1 87 ? -1.920 2.286 -7.094 1.00 97.31 87 ALA A N 1
ATOM 591 C CA . ALA A 1 87 ? -2.328 0.893 -7.255 1.00 97.31 87 ALA A CA 1
ATOM 592 C C . ALA A 1 87 ? -3.670 0.667 -6.547 1.00 97.31 87 ALA A C 1
ATOM 594 O O . ALA A 1 87 ? -3.767 0.857 -5.336 1.00 97.31 87 ALA A O 1
ATOM 595 N N . VAL A 1 88 ? -4.715 0.285 -7.283 1.00 96.00 88 VAL A N 1
ATOM 596 C CA . VAL A 1 88 ? -6.060 0.071 -6.726 1.00 96.00 88 VAL A CA 1
ATOM 597 C C . VAL A 1 88 ? -6.637 -1.249 -7.221 1.00 96.00 88 VAL A C 1
ATOM 599 O O . VAL A 1 88 ? -6.947 -1.395 -8.398 1.00 96.00 88 VAL A O 1
ATOM 602 N N . GLY A 1 89 ? -6.838 -2.177 -6.295 1.00 95.44 89 GLY A N 1
ATOM 603 C CA . GLY A 1 89 ? -7.345 -3.524 -6.521 1.00 95.44 89 GLY A CA 1
ATOM 604 C C . GLY A 1 89 ? -6.404 -4.589 -5.954 1.00 95.44 89 GLY A C 1
ATOM 605 O O . GLY A 1 89 ? -5.293 -4.295 -5.509 1.00 95.44 89 GLY A O 1
ATOM 606 N N . GLY A 1 90 ? -6.881 -5.831 -5.885 1.00 94.62 90 GLY A N 1
ATOM 607 C CA . GLY A 1 90 ? -6.110 -6.928 -5.300 1.00 94.62 90 GLY A CA 1
ATOM 608 C C . GLY A 1 90 ? -4.928 -7.299 -6.193 1.00 94.62 90 GLY A C 1
ATOM 609 O O . GLY A 1 90 ? -5.124 -7.571 -7.372 1.00 94.62 90 GLY A O 1
ATOM 610 N N . GLN A 1 91 ? -3.715 -7.340 -5.639 1.00 95.56 91 GLN A N 1
ATOM 611 C CA . GLN A 1 91 ? -2.468 -7.635 -6.363 1.00 95.56 91 GLN A CA 1
ATOM 612 C C . GLN A 1 91 ? -2.155 -6.638 -7.499 1.00 95.56 91 GLN A C 1
ATOM 614 O O . GLN A 1 91 ? -1.353 -6.932 -8.389 1.00 95.56 91 GLN A O 1
ATOM 619 N N . SER A 1 92 ? -2.774 -5.453 -7.489 1.00 97.00 92 SER A N 1
ATOM 620 C CA . SER A 1 92 ? -2.485 -4.396 -8.462 1.00 97.00 92 SER A CA 1
ATOM 621 C C . SER A 1 92 ? -1.042 -3.890 -8.310 1.00 97.00 92 SER A C 1
ATOM 623 O O . SER A 1 92 ? -0.563 -3.698 -7.195 1.00 97.00 92 SER A O 1
ATOM 625 N N . PHE A 1 93 ? -0.347 -3.653 -9.431 1.00 96.31 93 PHE A N 1
ATOM 626 C CA . PHE A 1 93 ? 1.097 -3.374 -9.454 1.00 96.31 93 PHE A CA 1
ATOM 627 C C . PHE A 1 93 ? 1.442 -2.112 -10.264 1.00 96.31 93 PHE A C 1
ATOM 629 O O . PHE A 1 93 ? 1.522 -2.141 -11.493 1.00 96.31 93 PHE A O 1
ATOM 636 N N . ALA A 1 94 ? 1.675 -0.997 -9.571 1.00 96.94 94 ALA A N 1
ATOM 637 C CA . ALA A 1 94 ? 2.065 0.296 -10.131 1.00 96.94 94 ALA A CA 1
ATOM 638 C C . ALA A 1 94 ? 3.544 0.600 -9.813 1.00 96.94 94 ALA A C 1
ATOM 640 O O . ALA A 1 94 ? 3.878 1.203 -8.793 1.00 96.94 94 ALA A O 1
ATOM 641 N N . SER A 1 95 ? 4.449 0.166 -10.697 1.00 94.75 95 SER A N 1
ATOM 642 C CA . SER A 1 95 ? 5.910 0.292 -10.516 1.00 94.75 95 SER A CA 1
ATOM 643 C C . SER A 1 95 ? 6.548 1.477 -11.250 1.00 94.75 95 SER A C 1
ATOM 645 O O . SER A 1 95 ? 7.762 1.637 -11.196 1.00 94.75 95 SER A O 1
ATOM 647 N N . GLY A 1 96 ? 5.783 2.280 -11.986 1.00 94.88 96 GLY A N 1
ATOM 648 C CA . GLY A 1 96 ? 6.307 3.459 -12.680 1.00 94.88 96 GLY A CA 1
ATOM 649 C C . GLY A 1 96 ? 6.061 4.750 -11.901 1.00 94.88 96 GLY A C 1
ATOM 650 O O . GLY A 1 96 ? 5.037 4.887 -11.226 1.00 94.88 96 GLY A O 1
ATOM 651 N N . LEU A 1 97 ? 6.951 5.730 -12.052 1.00 94.94 97 LEU A N 1
ATOM 652 C CA . LEU A 1 97 ? 6.731 7.082 -11.536 1.00 94.94 97 LEU A CA 1
ATOM 653 C C . LEU A 1 97 ? 5.475 7.687 -12.176 1.00 94.94 97 LEU A C 1
ATOM 655 O O . LEU A 1 97 ? 5.353 7.719 -13.401 1.00 94.94 97 LEU A O 1
ATOM 659 N N . GLY A 1 98 ? 4.523 8.127 -11.352 1.00 94.44 98 GLY A N 1
ATOM 660 C CA . GLY A 1 98 ? 3.221 8.614 -11.818 1.00 94.44 98 GLY A CA 1
ATOM 661 C C . GLY A 1 98 ? 2.333 7.542 -12.465 1.00 94.44 98 GLY A C 1
ATOM 662 O O . GLY A 1 98 ? 1.352 7.885 -13.123 1.00 94.44 98 GLY A O 1
ATOM 663 N N . SER A 1 99 ? 2.683 6.255 -12.348 1.00 96.69 99 SER A N 1
ATOM 664 C CA . SER A 1 99 ? 1.900 5.176 -12.955 1.00 96.69 99 SER A CA 1
ATOM 665 C C . SER A 1 99 ? 0.600 4.925 -12.198 1.00 96.69 99 SER A C 1
ATOM 667 O O . SER A 1 99 ? 0.482 5.181 -11.001 1.00 96.69 99 SER A O 1
ATOM 669 N N . SER A 1 100 ? -0.399 4.408 -12.904 1.00 96.50 100 SER A N 1
ATOM 670 C CA . SER A 1 100 ? -1.654 3.975 -12.300 1.00 96.50 100 SER A CA 1
ATOM 671 C C . SER A 1 100 ? -1.967 2.556 -12.753 1.00 96.50 100 SER A C 1
ATOM 673 O O . SER A 1 100 ? -2.008 2.291 -13.953 1.00 96.50 100 SER A O 1
ATOM 675 N N . ALA A 1 101 ? -2.179 1.654 -11.801 1.00 96.69 101 ALA A N 1
ATOM 676 C CA . ALA A 1 101 ? -2.644 0.293 -12.027 1.00 96.69 101 ALA A CA 1
ATOM 677 C C . ALA A 1 101 ? -3.962 0.122 -11.275 1.00 96.69 101 ALA A C 1
ATOM 679 O O . ALA A 1 101 ? -3.997 0.260 -10.054 1.00 96.69 101 ALA A O 1
ATOM 680 N N . ILE A 1 102 ? -5.049 -0.108 -12.010 1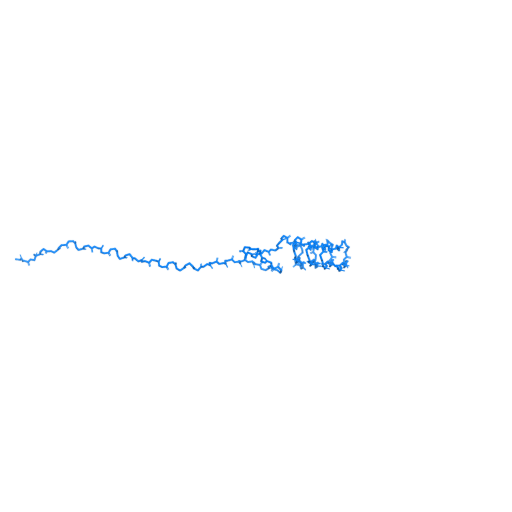.00 96.31 102 ILE A N 1
ATOM 681 C CA . ILE A 1 102 ? -6.380 -0.284 -11.429 1.00 96.31 102 ILE A CA 1
ATOM 682 C C . ILE A 1 102 ? -6.998 -1.558 -11.999 1.00 96.31 102 ILE A C 1
ATOM 684 O O . ILE A 1 102 ? -7.140 -1.669 -13.220 1.00 96.31 102 ILE A O 1
ATOM 688 N N . GLY A 1 103 ? -7.346 -2.499 -11.120 1.00 89.62 103 GLY A N 1
ATOM 689 C CA . GLY A 1 103 ? -7.852 -3.828 -11.471 1.00 89.62 103 GLY A CA 1
ATOM 690 C C . GLY A 1 103 ? -7.895 -4.770 -10.281 1.00 89.62 103 GLY A C 1
ATOM 691 O O . GLY A 1 103 ? -6.914 -4.766 -9.502 1.00 89.62 103 GLY A O 1
#

pLDDT: mean 78.73, std 18.52, range [42.62, 97.31]